Protein AF-A0A4Z0WCR2-F1 (afdb_monomer)

Mean predicted aligned error: 6.9 Å

Organism: NCBI:txid2759953

Foldseek 3Di:
DPPLVVVVVVVCVVPNDDPVRSVVSVVLPPLLVVLLVVLVVPQDDDDDDDLPSLQVSQQVSLVSLLVCCVVVSHHPVSSVSNLVVCCVPPPSNVSSVVSLQVVLVPDDPVRLVPGRPSSNVVSVCVVCVPPPDPPPDDD

Secondary structure (DSSP, 8-state):
-HHHHHHHHHHHHHSPPPHHHHHHHHHHHHHHHHHHHHHHHT-----SS-HHHHHHHHHHHHHHHHHHHHTTSS-HHHHHHHHHHHHHH-HHHHHHHHHHHHHHTT--HHHHHTS-HHHH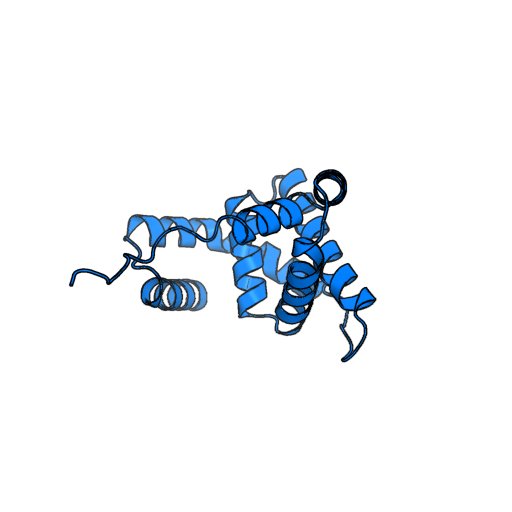HHHHHHHS-----------

Radius of gyration: 16.32 Å; Cα contacts (8 Å, |Δi|>4): 97; chains: 1; bounding box: 36×46×39 Å

Solvent-accessible surface area (backbone atoms only — not comparable to full-atom values): 7982 Å² total; per-residue (Å²): 122,71,66,66,54,53,50,51,54,60,45,35,74,79,47,82,66,54,72,67,57,52,51,51,51,59,70,40,37,66,56,12,50,53,52,26,54,54,43,58,77,65,54,64,88,68,67,98,78,50,64,68,53,24,42,48,40,38,51,54,44,26,46,50,49,45,47,36,39,73,72,67,70,35,54,75,66,26,46,53,47,14,54,51,49,35,50,73,75,31,71,66,49,41,54,10,45,55,52,40,55,67,55,53,76,74,53,51,72,74,61,44,72,74,45,42,66,55,51,39,53,50,53,50,51,69,74,53,62,79,92,77,71,82,81,89,73,85,129

Structure (mmCIF, N/CA/C/O backbone):
data_AF-A0A4Z0WCR2-F1
#
_entry.id   AF-A0A4Z0WCR2-F1
#
loop_
_atom_site.group_PDB
_atom_site.id
_atom_site.type_symbol
_atom_site.label_atom_id
_atom_site.label_alt_id
_atom_site.label_comp_id
_atom_site.label_asym_id
_atom_site.label_entity_id
_atom_site.label_seq_id
_atom_site.pdbx_PDB_ins_code
_atom_site.Cartn_x
_atom_site.Cartn_y
_atom_site.Cartn_z
_atom_site.occupancy
_atom_site.B_iso_or_equiv
_atom_site.auth_seq_id
_atom_site.auth_comp_id
_atom_site.auth_asym_id
_atom_site.auth_atom_id
_atom_site.pdbx_PDB_model_num
ATOM 1 N N . MET A 1 1 ? -5.495 -11.395 16.423 1.00 51.72 1 MET A N 1
ATOM 2 C CA . MET A 1 1 ? -5.620 -10.199 17.286 1.00 51.72 1 MET A CA 1
ATOM 3 C C . MET A 1 1 ? -4.279 -9.560 17.662 1.00 51.72 1 MET A C 1
ATOM 5 O O . MET A 1 1 ? -4.286 -8.369 17.881 1.00 51.72 1 MET A O 1
ATOM 9 N N . ALA A 1 2 ? -3.129 -10.253 17.658 1.00 78.06 2 ALA A N 1
ATOM 10 C CA . ALA A 1 2 ? -1.859 -9.633 18.080 1.00 78.06 2 ALA A CA 1
ATOM 11 C C . ALA A 1 2 ? -1.229 -8.624 17.087 1.00 78.06 2 ALA A C 1
ATOM 13 O O . ALA A 1 2 ? -0.508 -7.728 17.511 1.00 78.06 2 ALA A O 1
ATOM 14 N N . GLU A 1 3 ? -1.447 -8.751 15.772 1.00 87.06 3 GLU A N 1
ATOM 15 C CA . GLU A 1 3 ? -0.661 -7.962 14.809 1.00 87.06 3 GLU A CA 1
ATOM 16 C C . GLU A 1 3 ? -1.152 -6.522 14.613 1.00 87.06 3 GLU A C 1
ATOM 18 O O . GLU A 1 3 ? -0.327 -5.610 14.522 1.00 87.06 3 GLU A O 1
ATOM 23 N N . VAL A 1 4 ? -2.473 -6.315 14.593 1.00 92.00 4 VAL A N 1
ATOM 24 C CA . VAL A 1 4 ? -3.072 -4.975 14.499 1.00 92.00 4 VAL A CA 1
ATOM 25 C C . VAL A 1 4 ? -2.720 -4.120 15.711 1.00 92.00 4 VAL A C 1
ATOM 27 O O . VAL A 1 4 ? -2.369 -2.958 15.550 1.00 92.00 4 VAL A O 1
ATOM 30 N N . ASP A 1 5 ? -2.732 -4.699 16.912 1.00 92.00 5 ASP A N 1
ATOM 31 C CA . ASP A 1 5 ? -2.395 -3.971 18.135 1.00 92.00 5 ASP A CA 1
ATOM 32 C C . ASP A 1 5 ? -0.911 -3.582 18.152 1.00 92.00 5 ASP A C 1
ATOM 34 O O . ASP A 1 5 ? -0.593 -2.418 18.381 1.00 92.00 5 ASP A O 1
ATOM 38 N N . ASN A 1 6 ? -0.014 -4.497 17.761 1.00 91.00 6 ASN A N 1
ATOM 39 C CA . ASN A 1 6 ? 1.407 -4.176 17.599 1.00 91.00 6 ASN A CA 1
ATOM 40 C C . ASN A 1 6 ? 1.635 -3.057 16.569 1.00 91.00 6 ASN A C 1
ATOM 42 O O . ASN A 1 6 ? 2.455 -2.170 16.790 1.00 91.00 6 ASN A O 1
ATOM 46 N N . PHE A 1 7 ? 0.921 -3.083 15.438 1.00 91.50 7 PHE A N 1
ATOM 47 C CA . PHE A 1 7 ? 1.004 -2.017 14.437 1.00 91.50 7 PHE A CA 1
ATOM 48 C C . PHE A 1 7 ? 0.523 -0.672 14.991 1.00 91.50 7 PHE A C 1
ATOM 50 O O . PHE A 1 7 ? 1.171 0.348 14.769 1.00 91.50 7 PHE A O 1
ATOM 57 N N . LEU A 1 8 ? -0.598 -0.661 15.712 1.00 92.19 8 LEU A N 1
ATOM 58 C CA . LEU A 1 8 ? -1.152 0.551 16.313 1.00 92.19 8 LEU A CA 1
ATOM 59 C C . LEU A 1 8 ? -0.225 1.148 17.364 1.00 92.19 8 LEU A C 1
ATOM 61 O O . LEU A 1 8 ? -0.113 2.369 17.445 1.00 92.19 8 LEU A O 1
ATOM 65 N N . ASP A 1 9 ? 0.447 0.309 18.145 1.00 91.69 9 ASP A N 1
ATOM 66 C CA . ASP A 1 9 ? 1.409 0.769 19.140 1.00 91.69 9 ASP A CA 1
ATOM 67 C C . ASP A 1 9 ? 2.684 1.311 18.482 1.00 91.69 9 ASP A C 1
ATOM 69 O O . ASP A 1 9 ? 3.146 2.387 18.857 1.00 91.69 9 ASP A O 1
ATOM 73 N N . GLU A 1 10 ? 3.200 0.654 17.436 1.00 89.62 10 GLU A N 1
ATOM 74 C CA . GLU A 1 10 ? 4.303 1.188 16.619 1.00 89.62 10 GLU A CA 1
ATOM 75 C C . GLU A 1 10 ? 3.940 2.535 15.973 1.00 89.62 10 GLU A C 1
ATOM 77 O O . GLU A 1 10 ? 4.753 3.462 15.961 1.00 89.62 10 GLU A O 1
ATOM 82 N N . LEU A 1 11 ? 2.718 2.658 15.447 1.00 87.69 11 LEU A N 1
ATOM 83 C CA . LEU A 1 11 ? 2.228 3.889 14.833 1.00 87.69 11 LEU A CA 1
ATOM 84 C C . LEU A 1 11 ? 2.060 5.003 15.877 1.00 87.69 11 LEU A C 1
ATOM 86 O O . LEU A 1 11 ? 2.461 6.136 15.620 1.00 87.69 11 LEU A O 1
ATOM 90 N N . ALA A 1 12 ? 1.564 4.670 17.073 1.00 89.12 12 ALA A N 1
ATOM 91 C CA . ALA A 1 12 ? 1.374 5.610 18.177 1.00 89.12 12 ALA A CA 1
ATOM 92 C C . ALA A 1 12 ? 2.683 6.228 18.695 1.00 89.12 12 ALA A C 1
ATOM 94 O O . ALA A 1 12 ? 2.660 7.345 19.211 1.00 89.12 12 ALA A O 1
ATOM 95 N N . VAL A 1 13 ? 3.819 5.537 18.537 1.00 89.12 13 VAL A N 1
ATOM 96 C CA . VAL A 1 13 ? 5.150 6.087 18.856 1.00 89.12 13 VAL A CA 1
ATOM 97 C C . VAL A 1 13 ? 5.513 7.250 17.929 1.00 89.12 13 VAL A C 1
ATOM 99 O O . VAL A 1 13 ? 6.187 8.185 18.354 1.00 89.12 13 VAL A O 1
ATOM 102 N N . GLN A 1 14 ? 5.088 7.202 16.666 1.00 85.56 14 GLN A N 1
ATOM 103 C CA . GLN A 1 14 ? 5.401 8.236 15.673 1.00 85.56 14 GLN A CA 1
ATOM 104 C C . GLN A 1 14 ? 4.340 9.336 15.634 1.00 85.56 14 GLN A C 1
ATOM 106 O O . GLN A 1 14 ? 4.660 10.500 15.409 1.00 85.56 14 GLN A O 1
ATOM 111 N N . MET A 1 15 ? 3.080 8.963 15.846 1.00 84.06 15 MET A N 1
ATOM 112 C CA . MET A 1 15 ? 1.930 9.851 15.787 1.00 84.06 15 MET A CA 1
ATOM 113 C C . MET A 1 15 ? 0.916 9.402 16.841 1.00 84.06 15 MET A C 1
ATOM 115 O O . MET A 1 15 ? 0.295 8.357 16.646 1.00 84.06 15 MET A O 1
ATOM 119 N N . PRO A 1 16 ? 0.737 10.146 17.950 1.00 88.88 16 PRO A N 1
ATOM 120 C CA . PRO A 1 16 ? -0.232 9.788 18.9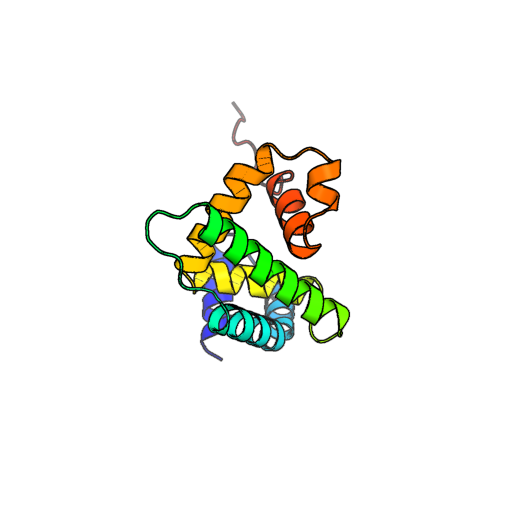78 1.00 88.88 16 PRO A CA 1
ATOM 121 C C . PRO A 1 16 ? -1.621 9.565 18.372 1.00 88.88 16 P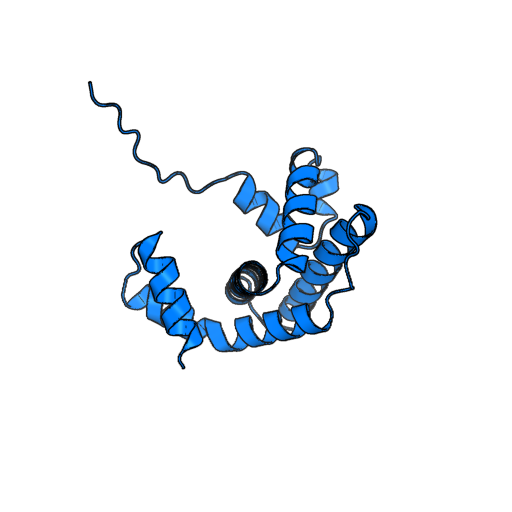RO A C 1
ATOM 123 O O . PRO A 1 16 ? -2.149 10.443 17.697 1.00 88.88 16 PRO A O 1
ATOM 126 N N . LEU A 1 17 ? -2.195 8.384 18.614 1.00 89.06 17 LEU A N 1
ATOM 127 C CA . LEU A 1 17 ? -3.511 7.998 18.104 1.00 89.06 17 LEU A CA 1
ATOM 128 C C . LEU A 1 17 ? -4.552 8.086 19.216 1.00 89.06 17 LEU A C 1
ATOM 130 O O . LEU A 1 17 ? -4.382 7.491 20.285 1.00 89.06 17 LEU A O 1
ATOM 134 N N . SER A 1 18 ? -5.659 8.758 18.934 1.00 93.75 18 SER A N 1
ATOM 135 C CA . SER A 1 18 ? -6.868 8.705 19.751 1.00 93.75 18 SER A CA 1
ATOM 136 C C . SER A 1 18 ? -7.507 7.309 19.730 1.00 93.75 18 SER A C 1
ATOM 138 O O . SER A 1 18 ? -7.238 6.470 18.864 1.00 93.75 18 SER A O 1
ATOM 140 N N . THR A 1 19 ? -8.399 7.048 20.689 1.00 93.88 19 THR A N 1
ATOM 141 C CA . THR A 1 19 ? -9.152 5.786 20.757 1.00 93.88 19 THR A CA 1
ATOM 142 C C . THR A 1 19 ? -9.968 5.537 19.489 1.00 93.88 19 THR A C 1
ATOM 144 O O . THR A 1 19 ? -9.938 4.430 18.956 1.00 93.88 19 THR A O 1
ATOM 147 N N . SER A 1 20 ? -10.637 6.567 18.965 1.00 93.31 20 SER A N 1
ATOM 148 C CA . SER A 1 20 ? -11.454 6.460 17.752 1.00 93.31 20 SER A CA 1
ATOM 149 C C . SER A 1 20 ? -10.614 6.171 16.505 1.00 93.31 20 SER A C 1
ATOM 151 O O . SER A 1 20 ? -11.035 5.393 15.651 1.00 93.31 20 SER A O 1
ATOM 153 N N . GLU A 1 21 ? -9.403 6.727 16.399 1.00 92.38 21 GLU A N 1
ATOM 154 C CA . GLU A 1 21 ? -8.473 6.398 15.309 1.00 92.38 21 GLU A CA 1
ATOM 155 C C . GLU A 1 21 ? -8.002 4.944 15.386 1.00 92.38 21 GLU A C 1
ATOM 157 O O . GLU A 1 21 ? -7.992 4.243 14.372 1.00 92.38 21 GLU A O 1
ATOM 162 N N . ARG A 1 22 ? -7.674 4.457 16.591 1.00 93.94 22 ARG A N 1
ATOM 163 C CA . ARG A 1 22 ? -7.319 3.045 16.805 1.00 93.94 22 ARG A CA 1
ATOM 164 C C . ARG A 1 22 ? -8.470 2.118 16.408 1.00 93.94 22 ARG A C 1
ATOM 166 O O . ARG A 1 22 ? -8.239 1.122 15.727 1.00 93.94 22 ARG A O 1
ATOM 173 N N . GLU A 1 23 ? -9.701 2.435 16.800 1.00 94.88 23 GLU A N 1
ATOM 174 C CA . GLU A 1 23 ? -10.893 1.658 16.436 1.00 94.88 23 GLU A CA 1
ATOM 175 C C . GLU A 1 23 ? -11.156 1.661 14.927 1.00 94.88 23 GLU A C 1
ATOM 177 O O . GLU A 1 23 ? -11.402 0.599 14.353 1.00 94.88 23 GLU A O 1
ATOM 182 N N . ARG A 1 24 ? -11.022 2.816 14.263 1.00 93.94 24 ARG A N 1
ATOM 183 C CA . ARG A 1 24 ? -11.147 2.919 12.803 1.00 93.94 24 ARG A CA 1
ATOM 184 C C . ARG A 1 24 ? -10.130 2.034 12.091 1.00 93.94 24 ARG A C 1
ATOM 186 O O . ARG A 1 24 ? -10.514 1.238 11.242 1.00 93.94 24 ARG A O 1
ATOM 193 N N . ILE A 1 25 ? -8.852 2.111 12.460 1.00 93.56 25 ILE A N 1
ATOM 194 C CA . ILE A 1 25 ? -7.812 1.271 11.847 1.00 93.56 25 ILE A CA 1
ATOM 195 C C . ILE A 1 25 ? -8.098 -0.218 12.093 1.00 93.56 25 ILE A C 1
ATOM 197 O O . ILE A 1 25 ? -7.945 -1.019 11.173 1.00 93.56 25 ILE A O 1
ATOM 201 N N . ARG A 1 26 ? -8.570 -0.602 13.291 1.00 95.12 26 ARG A N 1
ATOM 202 C CA . ARG A 1 26 ? -8.988 -1.989 13.565 1.00 95.12 26 ARG A CA 1
ATOM 203 C C . ARG A 1 26 ? -10.132 -2.445 12.665 1.00 95.12 26 ARG A C 1
ATOM 205 O O . ARG A 1 26 ? -10.111 -3.589 12.225 1.00 95.12 26 ARG A O 1
ATOM 212 N N . ALA A 1 27 ? -11.099 -1.576 12.379 1.00 95.38 27 ALA A N 1
ATOM 213 C CA . ALA A 1 27 ? -12.212 -1.896 11.489 1.00 95.38 27 ALA A CA 1
ATOM 214 C C . ALA A 1 27 ? -11.758 -2.093 10.030 1.00 95.38 27 ALA A C 1
ATOM 216 O O . ALA A 1 27 ? -12.270 -2.973 9.344 1.00 95.38 27 ALA A O 1
ATOM 217 N N . LEU A 1 28 ? -10.769 -1.320 9.570 1.00 95.44 28 LEU A N 1
ATOM 218 C CA . LEU A 1 28 ? -10.204 -1.432 8.217 1.00 95.44 28 LEU A CA 1
ATOM 219 C C . LEU A 1 28 ? -9.258 -2.634 8.058 1.00 95.44 28 LEU A C 1
ATOM 221 O O . LEU A 1 28 ? -9.032 -3.105 6.942 1.00 95.44 28 LEU A O 1
ATOM 225 N N . TRP A 1 29 ? -8.688 -3.113 9.167 1.00 95.19 29 TRP A N 1
ATOM 226 C CA . TRP A 1 29 ? -7.599 -4.087 9.176 1.00 95.19 29 TRP A CA 1
ATOM 227 C C . TRP A 1 29 ? -7.869 -5.373 8.383 1.00 95.19 29 TRP A C 1
ATOM 229 O O . TRP A 1 29 ? -7.000 -5.730 7.590 1.00 95.19 29 TRP A O 1
ATOM 239 N N . PRO A 1 30 ? -9.011 -6.078 8.534 1.00 95.94 30 PRO A N 1
ATOM 240 C CA . PRO A 1 30 ? -9.181 -7.401 7.927 1.00 95.94 30 PRO A CA 1
ATOM 241 C C . PRO A 1 30 ? -9.070 -7.383 6.398 1.00 95.94 30 PRO A C 1
ATOM 243 O O . PRO A 1 30 ? -8.385 -8.219 5.810 1.00 95.94 30 PRO A O 1
ATOM 246 N N . GLU A 1 31 ? -9.697 -6.398 5.752 1.00 96.69 31 GLU A N 1
ATOM 247 C CA . GLU A 1 31 ? -9.677 -6.279 4.293 1.00 96.69 31 GLU A CA 1
ATOM 248 C C . GLU A 1 31 ? -8.333 -5.761 3.777 1.00 96.69 31 GLU A C 1
ATOM 250 O O . GLU A 1 31 ? -7.814 -6.263 2.777 1.00 96.69 31 GLU A O 1
ATOM 255 N N . ALA A 1 32 ? -7.717 -4.818 4.496 1.00 95.88 32 ALA A N 1
ATOM 256 C CA . ALA A 1 32 ? -6.384 -4.326 4.166 1.00 95.88 32 ALA A CA 1
ATOM 257 C C . ALA A 1 32 ? -5.317 -5.428 4.280 1.00 95.88 32 ALA A C 1
ATOM 259 O O . ALA A 1 32 ? -4.446 -5.549 3.418 1.00 95.88 32 ALA A O 1
ATOM 260 N N . GLU A 1 33 ? -5.396 -6.254 5.322 1.00 96.38 33 GLU A N 1
ATOM 261 C CA . GLU A 1 33 ? -4.516 -7.400 5.532 1.00 96.38 33 GLU A CA 1
ATOM 262 C C . GLU A 1 33 ? -4.703 -8.446 4.433 1.00 96.38 33 GLU A C 1
ATOM 264 O O . GLU A 1 33 ? -3.724 -8.848 3.805 1.00 96.38 33 GLU A O 1
ATOM 269 N N . ARG A 1 34 ? -5.950 -8.807 4.107 1.00 96.44 34 ARG A N 1
ATOM 270 C CA . ARG A 1 34 ? -6.254 -9.727 3.002 1.00 96.44 34 ARG A CA 1
ATOM 271 C C . ARG A 1 34 ? -5.688 -9.229 1.670 1.00 96.44 34 ARG A C 1
ATOM 273 O O . ARG A 1 34 ? -5.098 -10.013 0.920 1.00 96.44 34 ARG A O 1
ATOM 280 N N . ALA A 1 35 ? -5.847 -7.940 1.374 1.00 96.62 35 ALA A N 1
ATOM 281 C CA . ALA A 1 35 ? -5.315 -7.326 0.162 1.00 96.62 35 ALA A CA 1
ATOM 282 C C . ALA A 1 35 ? -3.777 -7.305 0.148 1.00 96.62 35 ALA A C 1
ATOM 284 O O . ALA A 1 35 ? -3.167 -7.605 -0.884 1.00 96.62 35 ALA A O 1
ATOM 285 N N . ALA A 1 36 ? -3.141 -7.004 1.286 1.00 96.19 36 ALA A N 1
ATOM 286 C CA . ALA A 1 36 ? -1.690 -7.058 1.436 1.00 96.19 36 ALA A CA 1
ATOM 287 C C . ALA A 1 36 ? -1.160 -8.483 1.212 1.00 96.19 36 ALA A C 1
ATOM 289 O O . ALA A 1 36 ? -0.242 -8.671 0.413 1.00 96.19 36 ALA A O 1
ATOM 290 N N . ASP A 1 37 ? -1.783 -9.489 1.820 1.00 95.56 37 ASP A N 1
ATOM 291 C CA . ASP A 1 37 ? -1.396 -10.894 1.678 1.00 95.56 37 ASP A CA 1
ATOM 292 C C . ASP A 1 37 ? -1.589 -11.400 0.240 1.00 95.56 37 ASP A C 1
ATOM 294 O O . ASP A 1 37 ? -0.796 -12.190 -0.281 1.00 95.56 37 ASP A O 1
ATOM 298 N N . GLU A 1 38 ? -2.647 -10.964 -0.448 1.00 94.75 38 GLU A N 1
ATOM 299 C CA . GLU A 1 38 ? -2.830 -11.265 -1.868 1.00 94.75 38 GLU A CA 1
ATOM 300 C C . GLU A 1 38 ? -1.733 -10.634 -2.732 1.00 94.75 38 GLU A C 1
ATOM 302 O O . GLU A 1 38 ? -1.165 -11.304 -3.602 1.00 94.75 38 GLU A O 1
ATOM 307 N N . CYS A 1 39 ? -1.417 -9.365 -2.485 1.00 94.12 39 CYS A N 1
ATOM 308 C CA . CYS A 1 39 ? -0.364 -8.644 -3.186 1.00 94.12 39 CYS A CA 1
ATOM 309 C C . CYS A 1 39 ? 1.008 -9.287 -2.963 1.00 94.12 39 CYS A C 1
ATOM 311 O O . CYS A 1 39 ? 1.752 -9.496 -3.922 1.00 94.12 39 CYS A O 1
ATOM 313 N N . GLU A 1 40 ? 1.327 -9.655 -1.724 1.00 92.50 40 GLU A N 1
ATOM 314 C CA . GLU A 1 40 ? 2.593 -10.293 -1.376 1.00 92.50 40 GLU A CA 1
ATOM 315 C C . GLU A 1 40 ? 2.749 -11.659 -2.056 1.00 92.50 40 GLU A C 1
ATOM 317 O O . GLU A 1 40 ? 3.788 -11.916 -2.668 1.00 92.50 40 GLU A O 1
ATOM 322 N N . ARG A 1 41 ? 1.699 -12.495 -2.056 1.00 91.50 41 ARG A N 1
ATOM 323 C CA . ARG A 1 41 ? 1.703 -13.804 -2.742 1.00 91.50 41 ARG A CA 1
ATOM 324 C C . ARG A 1 41 ? 1.967 -13.704 -4.243 1.00 91.50 41 ARG A C 1
ATOM 326 O O . ARG A 1 41 ? 2.542 -14.621 -4.824 1.00 91.50 41 ARG A O 1
ATOM 333 N N . HIS A 1 42 ? 1.552 -12.607 -4.873 1.00 87.44 42 HIS A N 1
ATOM 334 C CA . HIS A 1 42 ? 1.740 -12.374 -6.306 1.00 87.44 42 HIS A CA 1
ATOM 335 C C . HIS A 1 42 ? 2.969 -11.523 -6.626 1.00 87.44 42 HIS A C 1
ATOM 337 O O . HIS A 1 42 ? 3.193 -11.185 -7.792 1.00 87.44 42 HIS A O 1
ATOM 343 N N . MET A 1 43 ? 3.768 -11.159 -5.622 1.00 86.00 43 MET A N 1
ATOM 344 C CA . MET A 1 43 ? 4.903 -10.286 -5.842 1.00 86.00 43 MET A CA 1
ATOM 345 C C . MET A 1 43 ? 5.994 -11.022 -6.640 1.00 86.00 43 MET A C 1
ATOM 347 O O . MET A 1 43 ? 6.500 -12.055 -6.197 1.00 86.00 43 MET A O 1
ATOM 351 N N . PRO A 1 44 ? 6.415 -10.505 -7.808 1.00 79.62 44 PRO A N 1
ATOM 352 C CA . PRO A 1 44 ? 7.436 -11.171 -8.604 1.00 79.62 44 PRO A CA 1
ATOM 353 C C . PRO A 1 44 ? 8.791 -11.127 -7.894 1.00 79.62 44 PRO A C 1
ATOM 355 O O . PRO A 1 44 ? 9.165 -10.117 -7.297 1.00 79.62 44 PRO A O 1
ATOM 358 N N . THR A 1 45 ? 9.581 -12.197 -8.013 1.00 79.00 45 THR A N 1
ATOM 359 C CA . THR A 1 45 ? 10.911 -12.266 -7.395 1.00 79.00 45 THR A CA 1
ATOM 360 C C . THR A 1 45 ? 11.839 -11.192 -7.963 1.00 79.00 45 THR A C 1
ATOM 362 O O . THR A 1 45 ? 12.243 -11.210 -9.132 1.00 79.00 45 THR A O 1
ATOM 365 N N . ILE A 1 46 ? 12.221 -10.244 -7.108 1.00 77.12 46 ILE A N 1
ATOM 366 C CA . ILE A 1 46 ? 13.097 -9.135 -7.470 1.00 77.12 46 ILE A CA 1
ATOM 367 C C . ILE A 1 46 ? 14.548 -9.515 -7.166 1.00 77.12 46 ILE A C 1
ATOM 369 O O . ILE A 1 46 ? 14.983 -9.526 -6.017 1.00 77.12 46 ILE A O 1
ATOM 373 N N . GLY A 1 47 ? 15.333 -9.768 -8.213 1.00 69.12 47 GLY A N 1
ATOM 374 C CA . GLY A 1 47 ? 16.781 -9.952 -8.086 1.00 69.12 47 GLY A CA 1
ATOM 375 C C . GLY A 1 47 ? 17.531 -8.694 -7.608 1.00 69.12 47 GLY A C 1
ATOM 376 O O . GLY A 1 47 ? 17.002 -7.579 -7.550 1.00 69.12 47 GLY A O 1
ATOM 377 N N . TRP A 1 48 ? 18.820 -8.854 -7.304 1.00 65.88 48 TRP A N 1
ATOM 378 C CA . TRP A 1 48 ? 19.640 -7.814 -6.668 1.00 65.88 48 TRP A CA 1
ATOM 379 C C . TRP A 1 48 ? 19.897 -6.550 -7.507 1.00 65.88 48 TRP A C 1
ATOM 381 O O . TRP A 1 48 ? 20.178 -5.512 -6.914 1.00 65.88 48 TRP A O 1
ATOM 391 N N . LEU A 1 49 ? 19.751 -6.572 -8.840 1.00 62.84 49 LEU A N 1
ATOM 392 C CA . LEU A 1 49 ? 20.194 -5.448 -9.693 1.00 62.84 49 LEU A CA 1
ATOM 393 C C . LEU A 1 49 ? 19.219 -4.999 -10.798 1.00 62.84 49 LEU A C 1
ATOM 395 O O . LEU A 1 49 ? 19.520 -4.062 -11.529 1.00 62.84 49 LEU A O 1
ATOM 399 N N . SER A 1 50 ? 18.033 -5.597 -10.944 1.00 82.69 50 SER A N 1
ATOM 400 C CA . SER A 1 50 ? 17.152 -5.225 -12.064 1.00 82.69 50 SER A CA 1
ATOM 401 C C . SER A 1 50 ? 16.180 -4.097 -11.701 1.00 82.69 50 SER A C 1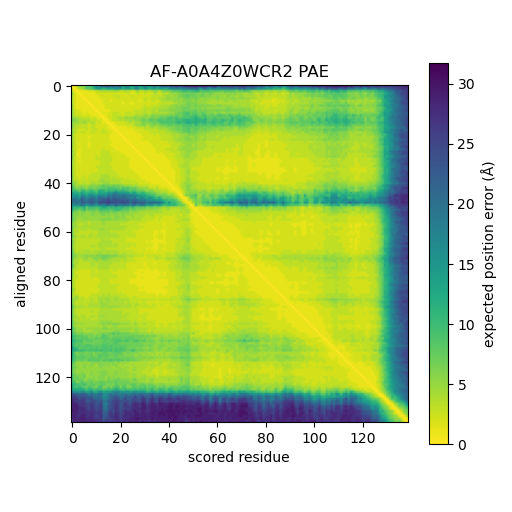
ATOM 403 O O . SER A 1 50 ? 15.105 -4.345 -11.150 1.00 82.69 50 SER A O 1
ATOM 405 N N . PHE A 1 51 ? 16.539 -2.860 -12.069 1.00 84.19 51 PHE A N 1
ATOM 406 C CA . PHE A 1 51 ? 15.656 -1.683 -12.010 1.00 84.19 51 PHE A CA 1
ATOM 407 C C . PHE A 1 51 ? 14.281 -1.979 -12.621 1.00 84.19 51 PHE A C 1
ATOM 409 O O . PHE A 1 51 ? 13.251 -1.792 -11.978 1.00 84.19 51 PHE A O 1
ATOM 416 N N . ARG A 1 52 ? 14.268 -2.511 -13.850 1.00 86.31 52 ARG A N 1
ATOM 417 C CA . ARG A 1 52 ? 13.036 -2.791 -14.596 1.00 86.31 52 ARG A CA 1
ATOM 418 C C . ARG A 1 52 ? 12.127 -3.775 -13.860 1.00 86.31 52 ARG A C 1
ATOM 420 O O . ARG A 1 52 ? 10.919 -3.568 -13.847 1.00 86.31 52 ARG A O 1
ATOM 427 N N . LYS A 1 53 ? 12.691 -4.809 -13.222 1.00 87.69 53 LYS A N 1
ATOM 428 C CA . LYS A 1 53 ? 11.908 -5.763 -12.417 1.00 87.69 53 LYS A CA 1
ATOM 429 C C . LYS A 1 53 ? 11.325 -5.107 -11.169 1.00 87.69 53 LYS A C 1
ATOM 431 O O . LYS A 1 53 ? 10.170 -5.356 -10.872 1.00 87.69 53 LYS A O 1
ATOM 436 N N . ARG A 1 54 ? 12.084 -4.249 -10.477 1.00 90.25 54 ARG A N 1
ATOM 437 C CA . ARG A 1 54 ? 11.592 -3.494 -9.306 1.00 90.25 54 ARG A CA 1
ATOM 438 C C . ARG A 1 54 ? 10.434 -2.586 -9.659 1.00 90.25 54 ARG A C 1
ATOM 440 O O . ARG A 1 54 ? 9.398 -2.643 -9.014 1.00 90.25 54 ARG A O 1
ATOM 447 N N . TYR A 1 55 ? 10.624 -1.779 -10.696 1.00 89.25 55 TYR A N 1
ATOM 448 C CA . TYR A 1 55 ? 9.601 -0.856 -11.153 1.00 89.25 55 TYR A CA 1
ATOM 449 C C . TYR A 1 55 ? 8.337 -1.609 -11.574 1.00 89.25 55 TYR A C 1
ATOM 451 O O . TYR A 1 55 ? 7.253 -1.294 -11.101 1.00 89.25 55 TYR A O 1
ATOM 459 N N . ARG A 1 56 ? 8.484 -2.660 -12.393 1.00 89.75 56 ARG A N 1
ATOM 460 C CA . ARG A 1 56 ? 7.355 -3.500 -12.801 1.00 89.75 56 ARG A CA 1
ATOM 461 C C . ARG A 1 56 ? 6.653 -4.138 -11.604 1.00 89.75 56 ARG A C 1
ATOM 463 O O . ARG A 1 56 ? 5.441 -4.073 -11.541 1.00 89.75 56 ARG A O 1
ATOM 470 N N . ALA A 1 57 ? 7.403 -4.679 -10.644 1.00 92.06 57 ALA A N 1
ATOM 471 C CA . ALA A 1 57 ? 6.828 -5.271 -9.442 1.00 92.06 57 ALA A CA 1
ATOM 472 C C . ALA A 1 57 ? 5.959 -4.271 -8.672 1.00 92.06 57 ALA A C 1
ATOM 474 O O . ALA A 1 57 ? 4.844 -4.604 -8.303 1.00 92.06 57 ALA A O 1
ATOM 475 N N . PHE A 1 58 ? 6.442 -3.041 -8.473 1.00 93.50 58 PHE A N 1
ATOM 476 C CA . PHE A 1 58 ? 5.651 -1.997 -7.823 1.00 93.50 58 PHE A CA 1
ATOM 477 C C . PHE A 1 58 ? 4.370 -1.683 -8.610 1.00 93.50 58 PHE A C 1
ATOM 479 O O . PHE A 1 58 ? 3.283 -1.672 -8.041 1.00 93.50 58 PHE A O 1
ATOM 486 N N . MET A 1 59 ? 4.486 -1.496 -9.928 1.00 93.62 59 MET A N 1
ATOM 487 C CA . MET A 1 59 ? 3.338 -1.209 -10.793 1.00 93.62 59 MET A CA 1
ATOM 488 C C . MET A 1 59 ? 2.310 -2.345 -10.799 1.00 93.62 59 MET A C 1
ATOM 490 O O . MET A 1 59 ? 1.114 -2.069 -10.772 1.00 93.62 59 MET A O 1
ATOM 494 N N . ASP A 1 60 ? 2.761 -3.599 -10.796 1.00 93.25 60 ASP A N 1
ATOM 495 C CA . ASP A 1 60 ? 1.897 -4.781 -10.750 1.00 93.25 60 ASP A CA 1
ATOM 496 C C . ASP A 1 60 ? 1.113 -4.840 -9.422 1.00 93.25 60 ASP A C 1
ATOM 498 O O . ASP A 1 60 ? -0.074 -5.165 -9.433 1.00 93.25 60 ASP A O 1
ATOM 502 N N . ILE A 1 61 ? 1.738 -4.471 -8.293 1.00 95.00 61 ILE A N 1
ATOM 503 C CA . ILE A 1 61 ? 1.048 -4.352 -6.996 1.00 95.00 61 ILE A CA 1
ATOM 504 C C . ILE A 1 61 ? 0.001 -3.236 -7.030 1.00 95.00 61 ILE A C 1
ATOM 506 O O . ILE A 1 61 ? -1.148 -3.476 -6.669 1.00 95.00 61 ILE A O 1
ATOM 510 N N . CYS A 1 62 ? 0.355 -2.039 -7.508 1.00 94.94 62 CYS A N 1
ATOM 511 C CA . CYS A 1 62 ? -0.605 -0.936 -7.593 1.00 94.94 62 CYS A CA 1
ATOM 512 C C . CYS A 1 62 ? -1.795 -1.275 -8.497 1.00 94.94 62 CYS A C 1
ATOM 514 O O . CYS A 1 62 ? -2.928 -1.003 -8.132 1.00 94.94 62 CYS A O 1
ATOM 516 N N . GLN A 1 63 ? -1.564 -1.923 -9.643 1.00 94.69 63 GLN A N 1
ATOM 517 C CA . GLN A 1 63 ? -2.653 -2.372 -10.516 1.00 94.69 63 GLN A CA 1
ATOM 518 C C . GLN A 1 63 ? -3.549 -3.415 -9.849 1.00 94.69 63 GLN A C 1
ATOM 520 O O . GLN A 1 63 ? -4.739 -3.475 -10.143 1.00 94.69 63 GLN A O 1
ATOM 525 N N . ARG A 1 64 ? -2.991 -4.275 -8.992 1.00 95.31 64 ARG A N 1
ATOM 526 C CA . ARG A 1 64 ? -3.786 -5.261 -8.259 1.00 95.31 64 ARG A CA 1
ATOM 527 C C . ARG A 1 64 ? -4.680 -4.587 -7.221 1.00 95.31 64 ARG A C 1
ATOM 529 O O . ARG A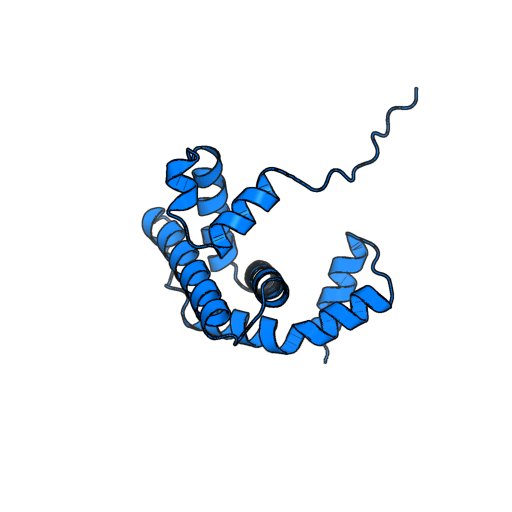 1 64 ? -5.856 -4.922 -7.167 1.00 95.31 64 ARG A O 1
ATOM 536 N N . LEU A 1 65 ? -4.154 -3.623 -6.469 1.00 95.94 65 LEU A N 1
ATOM 537 C CA . LEU A 1 65 ? -4.952 -2.837 -5.525 1.00 95.94 65 LEU A CA 1
ATOM 538 C C . LEU A 1 65 ? -6.041 -2.029 -6.241 1.00 95.94 65 LEU A C 1
ATOM 540 O O . LEU A 1 65 ? -7.196 -2.113 -5.844 1.00 95.94 65 LEU A O 1
ATOM 544 N N . ASP A 1 66 ? -5.715 -1.380 -7.364 1.00 95.69 66 ASP A N 1
ATOM 545 C CA . ASP A 1 66 ? -6.702 -0.663 -8.181 1.00 95.69 66 ASP A CA 1
ATOM 546 C C . ASP A 1 66 ? -7.846 -1.583 -8.653 1.00 95.69 66 ASP A C 1
ATOM 548 O O . ASP A 1 66 ? -9.002 -1.164 -8.701 1.00 95.69 66 ASP A O 1
ATOM 552 N N . ARG A 1 67 ? -7.552 -2.847 -9.001 1.00 96.06 67 ARG A N 1
ATOM 553 C CA . ARG A 1 67 ? -8.591 -3.833 -9.357 1.00 96.06 67 ARG A CA 1
ATOM 554 C C . ARG A 1 67 ? -9.459 -4.192 -8.158 1.00 96.06 67 ARG A C 1
ATOM 556 O O . ARG A 1 67 ? -10.674 -4.169 -8.285 1.00 96.06 67 ARG A O 1
ATOM 563 N N . LEU A 1 68 ? -8.854 -4.453 -6.998 1.00 95.75 68 LEU A N 1
ATOM 564 C CA . LEU A 1 68 ? -9.604 -4.728 -5.769 1.00 95.75 68 LEU A CA 1
ATOM 565 C C . LEU A 1 68 ? -10.512 -3.547 -5.383 1.00 95.75 68 LEU A C 1
ATOM 567 O O . LEU A 1 68 ? -11.631 -3.776 -4.929 1.00 95.75 68 LEU A O 1
ATOM 571 N N . GLN A 1 69 ? -10.069 -2.307 -5.612 1.00 95.25 69 GLN A N 1
ATOM 572 C CA . GLN A 1 69 ? -10.892 -1.106 -5.430 1.00 95.25 69 GLN A CA 1
ATOM 573 C C . GLN A 1 69 ? -12.019 -1.014 -6.461 1.00 95.25 69 GLN A C 1
ATOM 575 O O . GLN A 1 69 ? -13.165 -0.748 -6.109 1.00 95.25 69 GLN A O 1
ATOM 580 N N . THR A 1 70 ? -11.714 -1.272 -7.735 1.00 95.75 70 THR A N 1
ATOM 581 C CA . THR A 1 70 ? -12.706 -1.253 -8.825 1.00 95.75 70 THR A CA 1
ATOM 582 C C . THR A 1 70 ? -13.817 -2.279 -8.593 1.00 95.75 70 THR A C 1
ATOM 584 O O . THR A 1 70 ? -14.983 -1.988 -8.845 1.00 95.75 70 THR A O 1
ATOM 587 N N . ASP A 1 71 ? -13.465 -3.449 -8.060 1.00 94.75 71 ASP A N 1
ATOM 588 C CA . ASP A 1 71 ? -14.402 -4.533 -7.757 1.00 94.75 71 ASP A CA 1
ATOM 589 C C . ASP A 1 71 ? -15.133 -4.331 -6.411 1.00 94.75 71 ASP A C 1
ATOM 591 O O . ASP A 1 71 ? -15.903 -5.193 -5.988 1.00 94.75 71 ASP A O 1
ATOM 595 N N . GLY A 1 72 ? -14.881 -3.219 -5.705 1.00 93.56 72 GLY A N 1
ATOM 596 C CA . GLY A 1 72 ? -15.484 -2.900 -4.406 1.00 93.56 72 GLY A CA 1
ATOM 597 C C . GLY A 1 72 ? -15.041 -3.817 -3.261 1.00 93.56 72 GLY A C 1
ATOM 598 O O . GLY A 1 72 ? -15.686 -3.850 -2.216 1.00 93.56 72 GLY A O 1
ATOM 599 N N . SER A 1 73 ? -13.961 -4.580 -3.453 1.00 95.44 73 SER A N 1
ATOM 600 C CA . SER A 1 73 ? -13.412 -5.490 -2.441 1.00 95.44 73 SER A CA 1
ATOM 601 C C . SER A 1 73 ? -12.656 -4.761 -1.337 1.00 95.44 73 SER A C 1
ATOM 603 O O . SER A 1 73 ? -12.557 -5.292 -0.235 1.00 95.44 73 SER A O 1
ATOM 605 N N . ILE A 1 74 ? -12.090 -3.595 -1.656 1.00 96.25 74 ILE A N 1
ATOM 606 C CA . ILE A 1 74 ? -11.457 -2.683 -0.705 1.00 96.25 74 ILE A CA 1
ATOM 607 C C . ILE A 1 74 ? -11.785 -1.232 -1.076 1.00 96.25 74 ILE A C 1
ATOM 609 O O . ILE A 1 74 ? -12.008 -0.932 -2.247 1.00 96.25 74 ILE A O 1
ATOM 613 N N . ASP A 1 75 ? -11.771 -0.330 -0.104 1.00 94.62 75 ASP A N 1
ATOM 614 C CA . ASP A 1 75 ? -11.822 1.115 -0.325 1.00 94.62 75 ASP A CA 1
ATOM 615 C C . ASP A 1 75 ? -10.418 1.752 -0.370 1.00 94.62 75 ASP A C 1
ATOM 617 O O . ASP A 1 75 ? -9.383 1.082 -0.265 1.00 94.62 75 ASP A O 1
ATOM 621 N N . ASP A 1 76 ? -10.378 3.073 -0.551 1.00 91.38 76 ASP A N 1
ATOM 622 C CA . ASP A 1 76 ? -9.138 3.849 -0.612 1.00 91.38 76 ASP A CA 1
ATOM 623 C C . ASP A 1 76 ? -8.312 3.752 0.680 1.00 91.38 76 ASP A C 1
ATOM 625 O O . ASP A 1 76 ? -7.083 3.681 0.624 1.00 91.38 76 ASP A O 1
ATOM 629 N N . GLU A 1 77 ? -8.951 3.725 1.850 1.00 92.31 77 GLU A N 1
ATOM 630 C CA . GLU A 1 77 ? -8.246 3.668 3.134 1.00 92.31 77 GLU A CA 1
ATOM 631 C C . GLU A 1 77 ? -7.638 2.290 3.367 1.00 92.31 77 GLU A C 1
ATOM 633 O O . GLU A 1 77 ? -6.483 2.173 3.785 1.00 92.31 77 GLU A O 1
ATOM 638 N N . GLN A 1 78 ? -8.389 1.244 3.032 1.00 95.25 78 GLN A N 1
ATOM 639 C CA . GLN A 1 78 ? -7.937 -0.138 3.076 1.00 95.25 78 GLN A CA 1
ATOM 640 C C . GLN A 1 78 ? -6.785 -0.368 2.093 1.00 95.25 78 GLN A C 1
ATOM 642 O O . GLN A 1 78 ? -5.815 -1.040 2.447 1.00 95.25 78 GLN A O 1
ATOM 647 N N . ALA A 1 79 ? -6.817 0.241 0.903 1.00 94.38 79 ALA A N 1
ATOM 648 C CA . ALA A 1 79 ? -5.706 0.189 -0.046 1.00 94.38 79 ALA A CA 1
ATOM 649 C C . ALA A 1 79 ? -4.437 0.867 0.509 1.00 94.38 79 ALA A C 1
ATOM 651 O O . ALA A 1 79 ? -3.342 0.304 0.423 1.00 94.38 79 ALA A O 1
ATOM 652 N N . GLN A 1 80 ? -4.562 2.043 1.136 1.00 91.88 80 GLN A N 1
ATOM 653 C CA . GLN A 1 80 ? -3.422 2.731 1.760 1.00 91.88 80 GLN A CA 1
ATOM 654 C C . GLN A 1 80 ? -2.863 1.965 2.968 1.00 91.88 80 GLN A C 1
ATOM 656 O O . GLN A 1 80 ? -1.639 1.864 3.143 1.00 91.88 80 GLN A O 1
ATOM 661 N N . LEU A 1 81 ? -3.739 1.372 3.782 1.00 93.50 81 LEU A N 1
ATOM 662 C CA . LEU A 1 81 ? -3.330 0.503 4.879 1.00 93.50 81 LEU A CA 1
ATOM 663 C C . LEU A 1 81 ? -2.618 -0.747 4.340 1.00 93.50 81 LEU A C 1
ATOM 665 O O . LEU A 1 81 ? -1.534 -1.071 4.821 1.00 93.50 81 LEU A O 1
ATOM 669 N N . ALA A 1 82 ? -3.124 -1.375 3.274 1.00 95.75 82 ALA A N 1
ATOM 670 C CA . ALA A 1 82 ? -2.485 -2.523 2.629 1.00 95.75 82 ALA A CA 1
ATOM 671 C C . ALA A 1 82 ? -1.067 -2.200 2.118 1.00 95.75 82 ALA A C 1
ATOM 673 O O . ALA A 1 82 ? -0.130 -2.963 2.366 1.00 95.75 82 ALA A O 1
ATOM 674 N N . LEU A 1 83 ? -0.861 -1.042 1.474 1.00 94.12 83 LEU A N 1
ATOM 675 C CA . LEU A 1 83 ? 0.481 -0.580 1.081 1.00 94.12 83 LEU A CA 1
ATOM 676 C C . LEU A 1 83 ? 1.410 -0.413 2.290 1.00 94.12 83 LEU A C 1
ATOM 678 O O . LEU A 1 83 ? 2.598 -0.738 2.218 1.00 94.12 83 LEU A O 1
ATOM 682 N N . THR A 1 84 ? 0.880 0.093 3.403 1.00 92.19 84 THR A N 1
ATOM 683 C CA . THR A 1 84 ? 1.634 0.287 4.647 1.00 92.19 84 THR A CA 1
ATOM 684 C C . THR A 1 84 ? 2.043 -1.054 5.261 1.00 92.19 84 THR A C 1
ATOM 686 O O . THR A 1 84 ? 3.204 -1.224 5.645 1.00 92.19 84 THR A O 1
ATOM 689 N N . LEU A 1 85 ? 1.143 -2.041 5.265 1.00 94.00 85 LEU A N 1
ATOM 690 C CA . LEU A 1 85 ? 1.438 -3.410 5.694 1.00 94.00 85 LEU A CA 1
ATOM 691 C C . LEU A 1 85 ? 2.506 -4.059 4.810 1.00 94.00 85 LEU A C 1
ATOM 693 O O . LEU A 1 85 ? 3.494 -4.584 5.326 1.00 94.00 85 LEU A O 1
ATOM 697 N N . LEU A 1 86 ? 2.382 -3.941 3.485 1.00 94.12 86 LEU A N 1
ATOM 698 C CA . LEU A 1 86 ? 3.388 -4.425 2.535 1.00 94.12 86 LEU A CA 1
ATOM 699 C C . LEU A 1 86 ? 4.758 -3.777 2.773 1.00 94.12 86 LEU A C 1
ATOM 701 O O . LEU A 1 86 ? 5.786 -4.458 2.727 1.00 94.12 86 LEU A O 1
ATOM 705 N N . ARG A 1 87 ? 4.794 -2.472 3.072 1.00 92.62 87 ARG A N 1
ATOM 706 C CA . ARG A 1 87 ? 6.027 -1.747 3.415 1.00 92.62 87 ARG A CA 1
ATOM 707 C C . ARG A 1 87 ? 6.669 -2.300 4.685 1.00 92.62 87 ARG A C 1
ATOM 709 O O . ARG A 1 87 ? 7.890 -2.452 4.730 1.00 92.62 87 ARG A O 1
ATOM 716 N N . ARG A 1 88 ? 5.874 -2.634 5.700 1.00 90.50 88 ARG A N 1
ATOM 717 C CA . ARG A 1 88 ? 6.361 -3.211 6.960 1.00 90.50 88 ARG A CA 1
ATOM 718 C C . ARG A 1 88 ? 6.885 -4.638 6.762 1.00 90.50 88 ARG A C 1
ATOM 720 O O . ARG A 1 88 ? 8.025 -4.925 7.133 1.00 90.50 88 ARG A O 1
ATOM 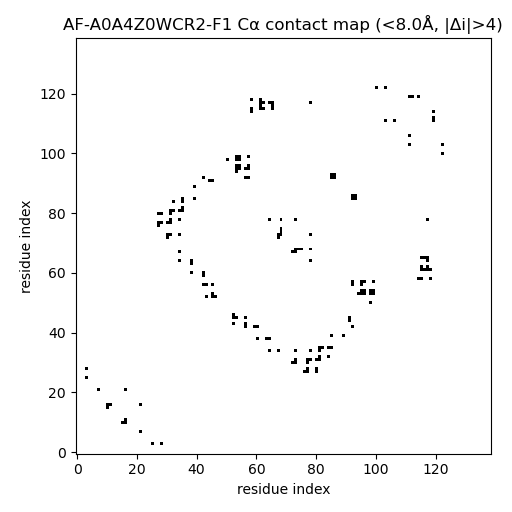727 N N . ARG A 1 89 ? 6.090 -5.501 6.125 1.00 91.31 89 ARG A N 1
ATOM 728 C CA . ARG A 1 89 ? 6.318 -6.954 6.033 1.00 91.31 89 ARG A CA 1
ATOM 729 C C . ARG A 1 89 ? 7.304 -7.350 4.924 1.00 91.31 89 ARG A C 1
ATOM 731 O O . ARG A 1 89 ? 8.199 -8.163 5.149 1.00 91.31 89 ARG A O 1
ATOM 738 N N . SER A 1 90 ? 7.243 -6.714 3.751 1.00 91.75 90 SER A N 1
ATOM 739 C CA . SER A 1 90 ? 7.982 -7.161 2.562 1.00 91.75 90 SER A CA 1
ATOM 740 C C . SER A 1 90 ? 9.191 -6.279 2.227 1.00 91.75 90 SER A C 1
ATOM 742 O O . SER A 1 90 ? 9.099 -5.151 1.731 1.00 91.75 90 SER A O 1
ATOM 744 N N . ARG A 1 91 ? 10.403 -6.822 2.425 1.00 89.81 91 ARG A N 1
ATOM 745 C CA . ARG A 1 91 ? 11.657 -6.152 2.013 1.00 89.81 91 ARG A CA 1
ATOM 746 C C . ARG A 1 91 ? 11.733 -5.954 0.494 1.00 89.81 91 ARG A C 1
ATOM 748 O O . ARG A 1 91 ? 12.327 -4.977 0.034 1.00 89.81 91 ARG A O 1
ATOM 755 N N . SER A 1 92 ? 11.170 -6.878 -0.279 1.00 89.88 92 SER A N 1
ATOM 756 C CA . SER A 1 92 ? 11.113 -6.783 -1.741 1.00 89.88 92 SER A CA 1
ATOM 757 C C . SER A 1 92 ? 10.225 -5.624 -2.169 1.00 89.88 92 SER A C 1
ATOM 759 O O . SER A 1 92 ? 10.647 -4.820 -3.003 1.00 89.88 92 SER A O 1
ATOM 761 N N . TYR A 1 93 ? 9.056 -5.485 -1.538 1.00 92.75 93 TYR A N 1
ATOM 762 C CA . TYR A 1 93 ? 8.147 -4.370 -1.777 1.00 92.75 93 TYR A CA 1
ATOM 763 C C . TYR A 1 93 ? 8.794 -3.027 -1.446 1.00 92.75 93 TYR A C 1
ATOM 765 O O . TYR A 1 93 ? 8.863 -2.172 -2.325 1.00 92.75 93 TYR A O 1
ATOM 773 N N . ARG A 1 94 ? 9.422 -2.879 -0.271 1.00 92.06 94 ARG A N 1
ATOM 774 C CA . ARG A 1 94 ? 10.173 -1.654 0.074 1.00 92.06 94 ARG A CA 1
ATOM 775 C C . ARG A 1 94 ? 11.202 -1.257 -0.983 1.00 92.06 94 ARG A C 1
ATOM 777 O O . ARG A 1 94 ? 11.343 -0.087 -1.321 1.00 92.06 94 ARG A O 1
ATOM 784 N N . LYS A 1 95 ? 11.941 -2.226 -1.535 1.00 90.31 95 LYS A N 1
ATOM 785 C CA . LYS A 1 95 ? 12.912 -1.955 -2.611 1.00 90.31 95 LYS A CA 1
ATOM 786 C C . LYS A 1 95 ? 12.231 -1.508 -3.906 1.00 90.31 95 LYS A C 1
ATOM 788 O O . LYS A 1 95 ? 12.794 -0.678 -4.619 1.00 90.31 95 LYS A O 1
ATOM 793 N N . ALA A 1 96 ? 11.087 -2.101 -4.239 1.00 92.19 96 ALA A N 1
ATOM 794 C CA . ALA A 1 96 ? 10.305 -1.756 -5.420 1.00 92.19 96 ALA A CA 1
ATOM 795 C C . ALA A 1 96 ? 9.735 -0.336 -5.306 1.00 92.19 96 ALA A C 1
ATOM 797 O O . ALA A 1 96 ? 9.949 0.482 -6.199 1.00 92.19 96 ALA A O 1
ATOM 798 N N . GLU A 1 97 ? 9.123 -0.032 -4.165 1.00 93.06 97 GLU A N 1
ATOM 799 C CA . GLU A 1 97 ? 8.579 1.277 -3.826 1.00 93.06 97 GLU A CA 1
ATOM 800 C C . GLU A 1 97 ? 9.657 2.364 -3.824 1.00 93.06 97 GLU A C 1
ATOM 802 O O . GLU A 1 97 ? 9.515 3.353 -4.533 1.00 93.06 97 GLU A O 1
ATOM 807 N N . ASN A 1 98 ? 10.774 2.168 -3.114 1.00 90.12 98 ASN A N 1
ATOM 808 C CA . ASN A 1 98 ? 11.862 3.153 -3.081 1.00 90.12 98 ASN A CA 1
ATOM 809 C C . ASN A 1 98 ? 12.397 3.461 -4.486 1.00 90.12 98 ASN A C 1
ATOM 811 O O . ASN A 1 98 ? 12.739 4.603 -4.798 1.00 90.12 98 ASN A O 1
ATOM 815 N N . MET A 1 99 ? 12.457 2.444 -5.351 1.00 89.75 99 MET A N 1
ATOM 816 C CA . MET A 1 99 ? 12.889 2.622 -6.733 1.00 89.75 99 MET A CA 1
ATOM 817 C C . MET A 1 99 ? 11.870 3.4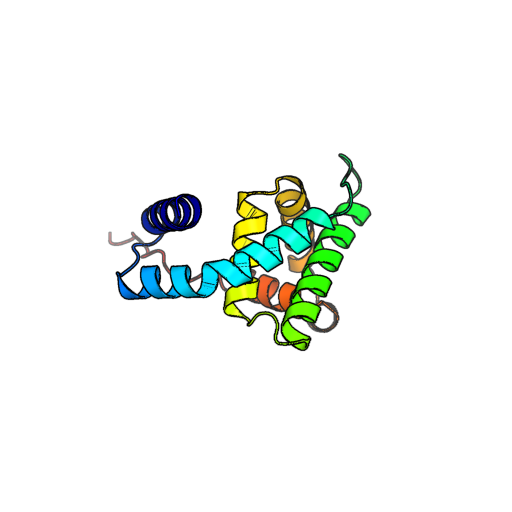18 -7.554 1.00 89.75 99 MET A C 1
ATOM 819 O O . MET A 1 99 ? 12.251 4.306 -8.320 1.00 89.75 99 MET A O 1
ATOM 823 N N . PHE A 1 100 ? 10.581 3.113 -7.393 1.00 92.00 100 PHE A N 1
ATOM 824 C CA . PHE A 1 100 ? 9.508 3.886 -8.004 1.00 92.00 100 PHE A CA 1
ATOM 825 C C . PHE A 1 100 ? 9.533 5.340 -7.521 1.00 92.00 100 PHE A C 1
ATOM 827 O O . PHE A 1 100 ? 9.576 6.242 -8.352 1.00 92.00 100 PHE A O 1
ATOM 834 N N . ALA A 1 101 ? 9.599 5.572 -6.210 1.00 89.44 101 ALA A N 1
ATOM 835 C CA . ALA A 1 101 ? 9.627 6.893 -5.591 1.00 89.44 101 ALA A CA 1
ATOM 836 C C . ALA A 1 101 ? 10.779 7.758 -6.121 1.00 89.44 101 ALA A C 1
ATOM 838 O O . ALA A 1 101 ? 10.567 8.903 -6.524 1.00 89.44 101 ALA A O 1
ATOM 839 N N . ALA A 1 102 ? 11.991 7.196 -6.202 1.00 87.56 102 ALA A N 1
ATOM 840 C CA . ALA A 1 102 ? 13.149 7.888 -6.763 1.00 87.56 102 ALA A CA 1
ATOM 841 C C . ALA A 1 102 ? 12.921 8.311 -8.226 1.00 87.56 102 ALA A C 1
ATOM 843 O O . ALA A 1 102 ? 13.278 9.422 -8.616 1.00 87.56 102 ALA A O 1
ATOM 844 N N . ARG A 1 103 ? 12.289 7.449 -9.035 1.00 87.25 103 ARG A N 1
ATOM 845 C CA . ARG A 1 103 ? 11.976 7.732 -10.443 1.00 87.25 103 ARG A CA 1
ATOM 846 C C . ARG A 1 103 ? 10.837 8.747 -10.591 1.00 87.25 103 ARG A C 1
ATOM 848 O O . ARG A 1 103 ? 10.916 9.622 -11.451 1.00 87.25 103 ARG A O 1
ATOM 855 N N . ALA A 1 104 ? 9.804 8.633 -9.760 1.00 87.56 104 ALA A N 1
ATOM 856 C CA . ALA A 1 104 ? 8.568 9.400 -9.848 1.00 87.56 104 ALA A CA 1
ATOM 857 C C . ALA A 1 104 ? 8.757 10.901 -9.581 1.00 87.56 104 ALA A C 1
ATOM 859 O O . ALA A 1 104 ? 7.992 11.713 -10.101 1.00 87.56 104 ALA A O 1
ATOM 860 N N . ARG A 1 105 ? 9.812 11.291 -8.848 1.00 84.44 105 ARG A N 1
ATOM 861 C CA . ARG A 1 105 ? 10.190 12.705 -8.649 1.00 84.44 105 ARG A CA 1
ATOM 862 C C . ARG A 1 105 ? 10.384 13.461 -9.966 1.00 84.44 105 ARG A C 1
ATOM 864 O O . ARG A 1 105 ? 10.069 14.641 -10.035 1.00 84.44 105 ARG A O 1
ATOM 871 N N . GLY A 1 106 ? 10.860 12.778 -11.009 1.00 84.50 106 GLY A N 1
ATOM 872 C CA . GLY A 1 106 ? 11.085 13.364 -12.332 1.00 84.50 106 GLY A CA 1
ATOM 873 C C . GLY A 1 106 ? 9.906 13.244 -13.300 1.00 84.50 106 GLY A C 1
ATOM 874 O O . GLY A 1 106 ? 10.072 13.573 -14.471 1.00 84.50 106 GLY A O 1
ATOM 875 N N . TYR A 1 107 ? 8.749 12.726 -12.874 1.00 88.88 107 TYR A N 1
ATOM 876 C CA . TYR A 1 107 ? 7.614 12.539 -13.780 1.00 88.88 107 TYR A CA 1
ATOM 877 C C . TYR A 1 107 ? 6.873 13.839 -14.060 1.00 88.88 107 TYR A C 1
ATOM 879 O O . TYR A 1 107 ? 6.471 14.546 -13.127 1.00 88.88 107 TYR A O 1
ATOM 887 N N . SER A 1 108 ? 6.621 14.087 -15.347 1.00 88.44 108 SER A N 1
ATOM 888 C CA . SER A 1 108 ? 5.705 15.131 -15.804 1.00 88.44 108 SER A CA 1
ATOM 889 C C . SER A 1 108 ? 4.263 14.811 -15.400 1.00 88.44 108 SER A C 1
ATOM 891 O O . SER A 1 108 ? 3.927 13.666 -15.090 1.00 88.44 108 SER A O 1
ATOM 893 N N . LEU A 1 109 ? 3.381 15.813 -15.433 1.00 85.62 109 LEU A N 1
ATOM 894 C CA . LEU A 1 109 ? 1.962 15.616 -15.122 1.00 85.62 109 LEU A CA 1
ATOM 895 C C . LEU A 1 109 ? 1.324 14.532 -16.009 1.00 85.62 109 LEU A C 1
ATOM 897 O O . LEU A 1 109 ? 0.650 13.644 -15.492 1.00 85.62 109 LEU A O 1
ATOM 901 N N . GLY A 1 110 ? 1.608 14.551 -17.316 1.00 89.19 110 GLY A N 1
ATOM 902 C CA . GLY A 1 110 ? 1.094 13.551 -18.256 1.00 89.19 110 GLY A CA 1
ATOM 903 C C . GLY A 1 110 ? 1.589 12.134 -17.953 1.00 89.19 110 GLY A C 1
ATOM 904 O O . GLY A 1 110 ? 0.817 11.186 -18.029 1.00 89.19 110 GLY A O 1
ATOM 905 N N . GLN A 1 111 ? 2.847 11.977 -17.524 1.00 88.19 111 GLN A N 1
ATOM 906 C CA . GLN A 1 111 ? 3.366 10.670 -17.103 1.00 88.19 111 GLN A CA 1
ATOM 907 C C . GLN A 1 111 ? 2.680 10.161 -15.835 1.00 88.19 111 GLN A C 1
ATOM 909 O O . GLN A 1 111 ? 2.429 8.967 -15.722 1.00 88.19 111 GLN A O 1
ATOM 914 N N . ARG A 1 112 ? 2.356 11.051 -14.889 1.00 88.12 112 ARG A N 1
ATOM 915 C CA . ARG A 1 112 ? 1.656 10.674 -13.652 1.00 88.12 112 ARG A CA 1
ATOM 916 C C . ARG A 1 112 ? 0.239 10.188 -13.932 1.00 88.12 112 ARG A C 1
ATOM 918 O O . ARG A 1 112 ? -0.164 9.191 -13.352 1.00 88.12 112 ARG A O 1
ATOM 925 N N . GLN A 1 113 ? -0.481 10.838 -14.845 1.00 89.06 113 GLN A N 1
ATOM 926 C CA . GLN A 1 113 ? -1.854 10.460 -15.211 1.00 89.06 113 GLN A CA 1
ATOM 927 C C . GLN A 1 113 ? -1.959 9.067 -15.851 1.00 89.06 113 GLN A C 1
ATOM 929 O O . GLN A 1 113 ? -3.030 8.472 -15.836 1.00 89.06 113 GLN A O 1
ATOM 934 N N . GLN A 1 114 ? -0.859 8.533 -16.390 1.00 90.19 114 GLN A N 1
ATOM 935 C CA . GLN A 1 114 ? -0.806 7.189 -16.976 1.00 90.19 114 GLN A CA 1
ATOM 936 C C . GLN A 1 114 ? -0.519 6.081 -15.951 1.00 90.19 114 GLN A C 1
ATOM 938 O O . GLN A 1 114 ? -0.495 4.903 -16.308 1.00 90.19 114 GLN A O 1
ATOM 943 N N . LEU A 1 115 ? -0.243 6.431 -14.692 1.00 91.56 115 LEU A N 1
ATOM 944 C CA . LEU A 1 115 ? 0.041 5.452 -13.646 1.00 91.56 115 LEU A CA 1
ATOM 945 C C . LEU A 1 115 ? -1.257 4.888 -13.043 1.00 91.56 115 LEU A C 1
ATOM 947 O O . LEU A 1 115 ? -2.279 5.570 -13.073 1.00 91.56 115 LEU A O 1
ATOM 951 N N . PRO A 1 116 ? -1.204 3.696 -12.422 1.00 92.38 116 PRO A N 1
ATOM 952 C CA . PRO A 1 116 ? -2.245 3.198 -11.524 1.00 92.38 116 PRO A CA 1
ATOM 953 C C . PRO A 1 116 ? -2.668 4.263 -10.507 1.00 92.38 116 PRO A C 1
ATOM 955 O O . PRO A 1 116 ? -1.814 5.010 -10.016 1.00 92.38 116 PRO A O 1
ATOM 958 N N . LEU A 1 117 ? -3.955 4.324 -10.170 1.00 90.31 117 LEU A N 1
ATOM 959 C CA . LEU A 1 117 ? -4.515 5.312 -9.246 1.00 90.31 117 LEU A CA 1
ATOM 960 C C . LEU A 1 117 ? -3.783 5.272 -7.902 1.00 90.31 117 LEU A C 1
ATOM 962 O O . LEU A 1 117 ? -3.325 6.308 -7.417 1.00 90.31 117 LEU A O 1
ATOM 966 N N . THR A 1 118 ? -3.561 4.073 -7.368 1.00 91.19 118 THR A N 1
ATOM 967 C CA . THR A 1 118 ? -2.790 3.843 -6.143 1.00 91.19 118 THR A CA 1
ATOM 968 C C . THR A 1 118 ? -1.378 4.452 -6.223 1.00 91.19 118 THR A C 1
ATOM 970 O O . THR A 1 118 ? -0.899 5.097 -5.287 1.00 91.19 118 THR A O 1
ATOM 973 N N . ALA A 1 119 ? -0.702 4.325 -7.371 1.00 90.88 119 ALA A N 1
ATOM 974 C CA . ALA A 1 119 ? 0.625 4.907 -7.583 1.00 90.88 119 ALA A CA 1
ATOM 975 C C . ALA A 1 119 ? 0.573 6.443 -7.694 1.00 90.88 119 ALA A C 1
ATOM 977 O O . ALA A 1 119 ? 1.476 7.132 -7.214 1.00 90.88 119 ALA A O 1
ATOM 978 N N . GLN A 1 120 ? -0.486 6.995 -8.293 1.00 90.38 120 GLN A N 1
ATOM 979 C CA . GLN A 1 120 ? -0.721 8.441 -8.329 1.00 90.38 120 GLN A CA 1
ATOM 980 C C . GLN A 1 120 ? -0.945 9.009 -6.925 1.00 90.38 120 GLN A C 1
ATOM 982 O O . GLN A 1 120 ? -0.378 10.051 -6.590 1.00 90.38 120 GLN A O 1
ATOM 987 N N . GLN A 1 121 ? -1.741 8.323 -6.100 1.00 88.12 121 GLN A N 1
ATOM 988 C CA . GLN A 1 121 ? -1.995 8.695 -4.708 1.00 88.12 121 GLN A CA 1
ATOM 989 C C . GLN A 1 121 ? -0.695 8.704 -3.892 1.00 88.12 121 GLN A C 1
ATOM 991 O O . GLN A 1 121 ? -0.423 9.686 -3.200 1.00 88.12 121 GLN A O 1
ATOM 996 N N . LEU A 1 122 ? 0.172 7.697 -4.062 1.00 87.25 122 LEU A N 1
ATOM 997 C CA . LEU A 1 122 ? 1.488 7.680 -3.416 1.00 87.25 122 LEU A CA 1
ATOM 998 C C . LEU A 1 122 ? 2.350 8.884 -3.831 1.00 87.25 122 LEU A C 1
ATOM 1000 O O . LEU A 1 122 ? 2.992 9.509 -2.990 1.00 87.25 122 LEU A O 1
ATOM 1004 N N . ILE A 1 123 ? 2.358 9.253 -5.118 1.00 87.31 123 ILE A N 1
ATOM 1005 C CA . ILE A 1 123 ? 3.094 10.439 -5.590 1.00 87.31 123 ILE A CA 1
ATOM 1006 C C . ILE A 1 123 ? 2.579 11.718 -4.934 1.00 87.31 123 ILE A C 1
ATOM 1008 O O . ILE A 1 123 ? 3.392 12.556 -4.542 1.00 87.31 123 ILE A O 1
ATOM 1012 N N . LYS A 1 124 ? 1.257 11.867 -4.797 1.00 84.12 124 LYS A N 1
ATOM 1013 C CA . LYS A 1 124 ? 0.662 13.013 -4.097 1.00 84.12 124 LYS A CA 1
ATOM 1014 C C . LYS A 1 124 ? 1.131 13.055 -2.640 1.00 84.12 124 LYS A C 1
ATOM 1016 O O . LYS A 1 124 ? 1.634 14.088 -2.211 1.00 84.12 124 LYS A O 1
ATOM 1021 N N . ALA A 1 125 ? 1.080 11.929 -1.928 1.00 79.62 125 ALA A N 1
ATOM 1022 C CA . ALA A 1 125 ? 1.548 11.835 -0.543 1.00 79.62 125 ALA A CA 1
ATOM 1023 C C . ALA A 1 125 ? 3.051 12.153 -0.386 1.00 79.62 125 ALA A C 1
ATOM 1025 O O . ALA A 1 125 ? 3.458 12.754 0.601 1.00 79.62 125 ALA A O 1
ATOM 1026 N N . MET A 1 126 ? 3.886 11.810 -1.374 1.00 77.88 126 MET A N 1
ATOM 1027 C CA . MET A 1 126 ? 5.317 12.153 -1.365 1.00 77.88 126 MET A CA 1
ATOM 1028 C C . MET A 1 126 ? 5.607 13.638 -1.632 1.00 77.88 126 MET A C 1
ATOM 1030 O O . MET A 1 126 ? 6.674 14.121 -1.260 1.00 77.88 126 MET A O 1
ATOM 1034 N N . GLN A 1 127 ? 4.720 14.343 -2.339 1.00 68.06 127 GLN A N 1
ATOM 1035 C CA . GLN A 1 127 ? 4.898 15.757 -2.713 1.00 68.06 127 GLN A CA 1
ATOM 1036 C C . GLN A 1 127 ? 4.345 16.721 -1.676 1.00 68.06 127 GLN A C 1
ATOM 1038 O O . GLN A 1 127 ? 4.819 17.849 -1.582 1.00 68.06 127 GLN A O 1
ATOM 1043 N N . PHE A 1 128 ? 3.386 16.251 -0.890 1.00 54.94 128 PHE A N 1
ATOM 1044 C CA . PHE A 1 128 ? 2.867 16.932 0.280 1.00 54.94 128 PHE A CA 1
ATOM 1045 C C . PHE A 1 128 ? 3.230 16.096 1.510 1.00 54.94 128 PHE A C 1
ATOM 1047 O O . PHE A 1 128 ? 2.346 15.441 2.066 1.00 54.94 128 PHE A O 1
ATOM 1054 N N . PRO A 1 129 ? 4.516 16.048 1.927 1.00 50.41 129 PRO A N 1
ATOM 1055 C CA . PRO A 1 129 ? 4.818 15.523 3.250 1.00 50.41 129 PRO A CA 1
ATOM 1056 C C . PRO A 1 129 ? 3.980 16.337 4.233 1.00 50.41 129 PRO A C 1
ATOM 1058 O O . PRO A 1 129 ? 3.984 17.566 4.153 1.00 50.41 129 PRO A O 1
ATOM 1061 N N . LEU A 1 130 ? 3.204 15.652 5.076 1.00 42.66 130 LEU A N 1
ATOM 1062 C CA . LEU A 1 130 ? 2.379 16.265 6.115 1.00 42.66 130 LEU A CA 1
ATOM 1063 C C . LEU A 1 130 ? 3.200 17.378 6.783 1.00 42.66 130 LEU A C 1
ATOM 1065 O O . LEU A 1 130 ? 4.200 17.096 7.441 1.00 42.66 130 LEU A O 1
ATOM 1069 N N . GLN A 1 131 ? 2.833 18.641 6.542 1.00 37.81 131 GLN A N 1
ATOM 1070 C CA . GLN A 1 131 ? 3.406 19.772 7.260 1.00 37.81 131 GLN A CA 1
ATOM 1071 C C . GLN A 1 131 ? 2.994 19.602 8.721 1.00 37.81 131 GLN A C 1
ATOM 1073 O O . GLN A 1 131 ? 1.855 19.852 9.098 1.00 37.81 131 GLN A O 1
ATOM 1078 N N . GLY A 1 132 ? 3.923 19.066 9.503 1.00 41.69 132 GLY A N 1
ATOM 1079 C CA . GLY A 1 132 ? 3.721 18.640 10.880 1.00 41.69 132 GLY A CA 1
ATOM 1080 C C . GLY A 1 132 ? 5.061 18.398 11.563 1.00 41.69 132 GLY A C 1
ATOM 1081 O O . GLY A 1 132 ? 5.272 17.376 12.201 1.00 41.69 132 GLY A O 1
ATOM 1082 N N . SER A 1 133 ? 6.004 19.318 11.385 1.00 34.22 133 SER A N 1
ATOM 1083 C CA . SER A 1 133 ? 7.072 19.545 12.354 1.00 34.22 133 SER A CA 1
ATOM 1084 C C . SER A 1 133 ? 6.917 20.999 12.781 1.00 34.22 133 SER A C 1
ATOM 1086 O O . SER A 1 133 ? 6.993 21.861 11.905 1.00 34.22 133 SER A O 1
ATOM 1088 N N . PRO A 1 134 ? 6.609 21.302 14.054 1.00 40.56 134 PRO A N 1
ATOM 1089 C CA . PRO A 1 134 ? 6.739 22.669 14.521 1.00 40.56 134 PRO A CA 1
ATOM 1090 C C . PRO A 1 134 ? 8.204 23.058 14.336 1.00 40.56 134 PRO A C 1
ATOM 1092 O O . PRO A 1 134 ? 9.096 22.356 14.819 1.00 40.56 134 PRO A O 1
ATOM 1095 N N . ASP A 1 135 ? 8.434 24.136 13.590 1.00 38.91 135 ASP A N 1
ATOM 1096 C CA . ASP A 1 135 ? 9.702 24.848 13.5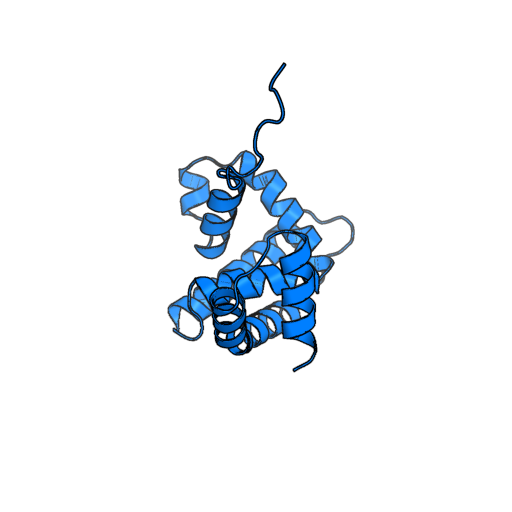99 1.00 38.91 135 ASP A CA 1
ATOM 1097 C C . ASP A 1 135 ? 10.025 25.172 15.061 1.00 38.91 135 ASP A C 1
ATOM 1099 O O . ASP A 1 135 ? 9.442 26.065 15.671 1.00 38.91 135 ASP A O 1
ATOM 1103 N N . GLN A 1 136 ? 10.938 24.402 15.646 1.00 42.25 136 GLN A N 1
ATOM 1104 C CA . GLN A 1 136 ? 11.690 24.846 16.806 1.00 42.25 136 GLN A CA 1
ATOM 1105 C C . GLN A 1 136 ? 12.696 25.870 16.294 1.00 42.25 136 GLN A C 1
ATOM 1107 O O . GLN A 1 136 ? 13.815 25.510 15.952 1.00 42.25 136 GLN A O 1
ATOM 1112 N N . ASN A 1 137 ? 12.256 27.119 16.180 1.00 40.62 137 ASN A N 1
ATOM 1113 C CA . ASN A 1 137 ? 13.105 28.302 16.109 1.00 40.62 137 ASN A CA 1
ATOM 1114 C C . ASN A 1 137 ? 12.322 29.469 16.722 1.00 40.62 137 ASN A C 1
ATOM 1116 O O . ASN A 1 137 ? 11.796 30.328 16.020 1.00 40.62 137 ASN A O 1
ATOM 1120 N N . GLU A 1 138 ? 12.226 29.459 18.048 1.00 38.72 138 GLU A N 1
ATOM 1121 C CA . GLU A 1 138 ? 12.140 30.695 18.821 1.00 38.72 138 GLU A CA 1
ATOM 1122 C C . GLU A 1 138 ? 13.525 30.891 19.452 1.00 38.72 138 GLU A C 1
ATOM 1124 O O . GLU A 1 138 ? 13.905 30.164 20.373 1.00 38.72 138 GLU A O 1
ATOM 1129 N N . GLU A 1 139 ? 14.301 31.808 18.873 1.00 37.78 139 GLU A N 1
ATOM 1130 C CA . GLU A 1 139 ? 15.297 32.603 19.606 1.00 37.78 139 GLU A CA 1
ATOM 1131 C C . GLU A 1 139 ? 14.614 33.868 20.135 1.00 37.78 139 GLU A C 1
ATOM 1133 O O . GLU A 1 139 ? 13.799 34.453 19.380 1.00 37.78 139 GLU A O 1
#

Nearest PDB structures (foldseek):
  2odm-assembly1_A  TM=4.685E-01  e=2.055E+00  Staphylococcus aureus subsp. aureus MW2

pLDDT: mean 85.74, std 15.16, range [34.22,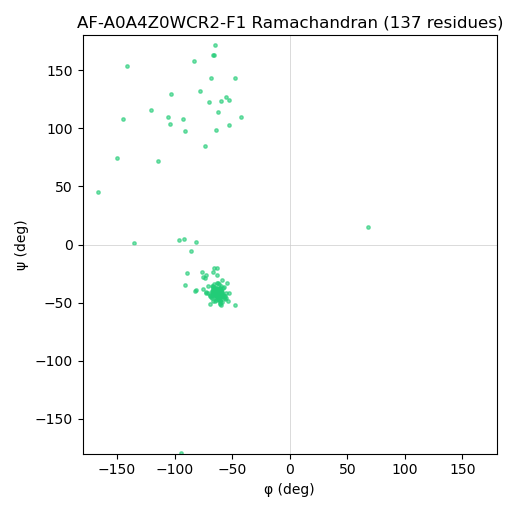 96.69]

Sequence (139 aa):
MAEVDNFLDELAVQMPLSTSERERIRALWPEAERAADECERHMPTIGWLSFRKRYRAFMDICQRLDRLQTDGSIDDEQAQLALTLLRRRSRSYRKAENMFAARARGYSLGQRQQLPLTAQQLIKAMQFPLQGSPDQNEE